Protein AF-A0A645IYW9-F1 (afdb_monomer_lite)

Structure (mmCIF, N/CA/C/O backbone):
data_AF-A0A645IYW9-F1
#
_entry.id   AF-A0A645IYW9-F1
#
loop_
_atom_site.group_PDB
_atom_site.id
_atom_site.type_symbol
_atom_site.label_atom_id
_atom_site.label_alt_id
_atom_site.label_comp_id
_atom_site.label_asym_id
_atom_site.label_entity_id
_atom_site.label_seq_id
_atom_site.pdbx_PDB_ins_code
_atom_site.Cartn_x
_atom_site.Cartn_y
_atom_site.Cartn_z
_atom_site.occupancy
_atom_site.B_iso_or_equiv
_atom_site.auth_seq_id
_atom_site.auth_comp_id
_atom_site.auth_asym_id
_atom_site.auth_atom_id
_atom_site.pdbx_PDB_model_num
ATOM 1 N N . MET A 1 1 ? -23.734 20.995 -3.344 1.00 45.00 1 MET A N 1
ATOM 2 C CA . MET A 1 1 ? -22.703 20.645 -4.344 1.00 45.00 1 MET A CA 1
ATOM 3 C C . MET A 1 1 ? -21.431 21.411 -3.989 1.00 45.00 1 MET A C 1
ATOM 5 O O . MET A 1 1 ? -21.155 22.425 -4.600 1.00 45.00 1 MET A O 1
ATOM 9 N N . ALA A 1 2 ? -20.747 21.044 -2.903 1.00 49.78 2 ALA A N 1
ATOM 10 C CA . ALA A 1 2 ? -19.580 21.803 -2.414 1.00 49.78 2 ALA A CA 1
ATOM 11 C C . ALA A 1 2 ? -18.554 20.935 -1.661 1.00 49.78 2 ALA A C 1
ATOM 13 O O . ALA A 1 2 ? -17.550 21.444 -1.187 1.00 49.78 2 ALA A O 1
ATOM 14 N N . GLN A 1 3 ? -18.803 19.626 -1.532 1.00 50.28 3 GLN A N 1
ATOM 15 C CA . GLN A 1 3 ? -17.939 18.729 -0.759 1.00 50.28 3 GLN A CA 1
ATOM 16 C C . GLN A 1 3 ? -16.937 17.973 -1.642 1.00 50.28 3 GLN A C 1
ATOM 18 O O . GLN A 1 3 ? -15.848 17.642 -1.189 1.00 50.28 3 GLN A O 1
ATOM 23 N N . THR A 1 4 ? -17.272 17.735 -2.912 1.00 46.59 4 THR A N 1
ATOM 24 C CA . THR A 1 4 ? -16.380 17.054 -3.862 1.00 46.59 4 THR A CA 1
ATOM 25 C C . THR A 1 4 ? -15.211 17.943 -4.300 1.00 46.59 4 THR A C 1
ATOM 27 O O . THR A 1 4 ? -14.123 17.438 -4.546 1.00 46.59 4 THR A O 1
ATOM 30 N N . ASP A 1 5 ? -15.417 19.262 -4.341 1.00 42.44 5 ASP A N 1
ATOM 31 C CA . ASP A 1 5 ? -14.425 20.237 -4.814 1.00 42.44 5 ASP A CA 1
ATOM 32 C C . ASP A 1 5 ? -13.275 20.428 -3.804 1.00 42.44 5 ASP A C 1
ATOM 34 O O . ASP A 1 5 ? -12.103 20.332 -4.162 1.00 42.44 5 ASP A O 1
ATOM 38 N N . GLN A 1 6 ? -13.593 20.517 -2.503 1.00 48.50 6 GLN A N 1
ATOM 39 C CA . GLN A 1 6 ? -12.581 20.558 -1.436 1.00 48.50 6 GLN A CA 1
ATOM 40 C C . GLN A 1 6 ? -11.724 19.285 -1.359 1.00 48.50 6 GLN A C 1
ATOM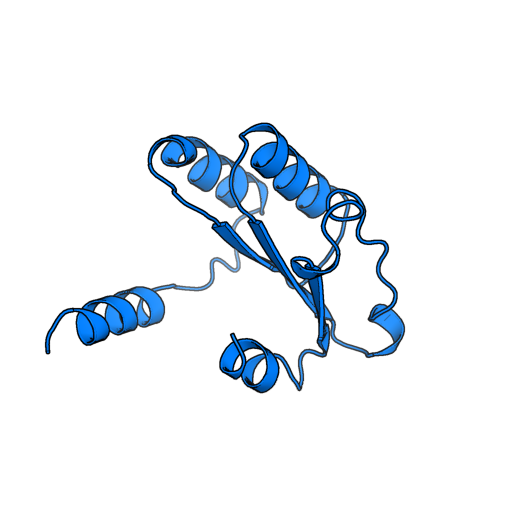 42 O O . GLN A 1 6 ? -10.567 19.343 -0.946 1.00 48.50 6 GLN A O 1
ATOM 47 N N . MET A 1 7 ? -12.265 18.128 -1.749 1.00 44.47 7 MET A N 1
ATOM 48 C CA . MET A 1 7 ? -11.508 16.874 -1.734 1.00 44.47 7 MET A CA 1
ATOM 49 C C . MET A 1 7 ? -10.486 16.806 -2.883 1.00 44.47 7 MET A C 1
ATOM 51 O O . MET A 1 7 ? -9.425 16.204 -2.717 1.00 44.47 7 MET A O 1
ATOM 55 N N . LEU A 1 8 ? -10.757 17.473 -4.013 1.00 37.41 8 LEU A N 1
ATOM 56 C CA . LEU A 1 8 ? -9.838 17.567 -5.154 1.00 37.41 8 LEU A CA 1
ATOM 57 C C . LEU A 1 8 ? -8.702 18.576 -4.913 1.00 37.41 8 LEU A C 1
ATOM 59 O O . LEU A 1 8 ? -7.560 18.288 -5.275 1.00 37.41 8 LEU A O 1
ATOM 63 N N . GLU A 1 9 ? -8.962 19.700 -4.233 1.00 42.66 9 GLU A N 1
ATOM 64 C CA . GLU A 1 9 ? -7.908 20.655 -3.839 1.00 42.66 9 GLU A CA 1
ATOM 65 C C . GLU A 1 9 ? -6.867 20.033 -2.892 1.00 42.66 9 GLU A C 1
ATOM 67 O O . GLU A 1 9 ? -5.668 20.289 -3.022 1.00 42.66 9 GLU A O 1
ATOM 72 N N . ILE A 1 10 ? -7.293 19.171 -1.961 1.00 52.03 10 ILE A N 1
ATOM 73 C CA . ILE A 1 10 ? -6.381 18.536 -0.995 1.00 52.03 10 ILE A CA 1
ATOM 74 C C . ILE A 1 10 ? -5.442 17.537 -1.683 1.00 52.03 10 ILE A C 1
ATOM 76 O O . ILE A 1 10 ? -4.256 17.481 -1.353 1.00 52.03 10 ILE A O 1
ATOM 80 N N . LEU A 1 11 ? -5.933 16.791 -2.676 1.00 39.56 11 LEU A N 1
ATOM 81 C CA . LEU A 1 11 ? -5.106 15.860 -3.450 1.00 39.56 11 LEU A CA 1
ATOM 82 C C . LEU A 1 11 ? -4.131 16.596 -4.382 1.00 39.56 11 LEU A C 1
ATOM 84 O O . LEU A 1 11 ? -2.993 16.156 -4.540 1.00 39.56 11 LEU A O 1
ATOM 88 N N . ALA A 1 12 ? -4.524 17.757 -4.918 1.00 41.16 12 ALA A N 1
ATOM 89 C CA . ALA A 1 12 ? -3.648 18.630 -5.703 1.00 41.16 12 ALA A CA 1
ATOM 90 C C . ALA A 1 12 ? -2.506 19.260 -4.872 1.00 41.16 12 ALA A C 1
ATOM 92 O O . ALA A 1 12 ? -1.489 19.682 -5.425 1.00 41.16 12 ALA A O 1
ATOM 93 N N . GLY A 1 13 ? -2.645 19.293 -3.541 1.00 39.59 13 GLY A N 1
ATOM 94 C CA . GLY A 1 13 ? -1.618 19.744 -2.598 1.00 39.59 13 GLY A CA 1
ATOM 95 C C . GLY A 1 13 ? -0.611 18.668 -2.172 1.00 39.59 13 GLY A C 1
ATOM 96 O O . GLY A 1 13 ? 0.358 18.987 -1.473 1.00 39.59 13 GLY A O 1
ATOM 97 N N . VAL A 1 14 ? -0.798 17.403 -2.576 1.00 51.75 14 VAL A N 1
ATOM 98 C CA . VAL A 1 14 ? 0.103 16.300 -2.212 1.00 51.75 14 VAL A CA 1
ATOM 99 C C . VAL A 1 14 ? 1.417 16.450 -2.972 1.00 51.75 14 VAL A C 1
ATOM 101 O O . VAL A 1 14 ? 1.605 15.973 -4.089 1.00 51.75 14 VAL A O 1
ATOM 104 N N . ARG A 1 15 ? 2.375 17.131 -2.343 1.00 48.66 15 ARG A N 1
ATOM 105 C CA . ARG A 1 15 ? 3.749 17.161 -2.836 1.00 48.66 15 ARG A CA 1
ATOM 106 C C . ARG A 1 15 ? 4.365 15.780 -2.666 1.00 48.66 15 ARG A C 1
ATOM 108 O O . ARG A 1 15 ? 4.484 15.282 -1.548 1.00 48.66 15 ARG A O 1
ATOM 115 N N . SER A 1 16 ? 4.823 15.199 -3.771 1.00 54.34 16 SER A N 1
ATOM 116 C CA . SER A 1 16 ? 5.640 13.987 -3.764 1.00 54.34 16 SER A CA 1
ATOM 117 C C . SER A 1 16 ? 6.831 14.168 -2.813 1.00 54.34 16 SER A C 1
ATOM 119 O O . SER A 1 16 ? 7.698 15.013 -3.059 1.00 54.34 16 SER A O 1
ATOM 121 N N . CYS A 1 17 ? 6.899 13.395 -1.727 1.00 58.06 17 CYS A N 1
ATOM 122 C CA . CYS A 1 17 ? 8.108 13.320 -0.907 1.00 58.06 17 CYS A CA 1
ATOM 123 C C . CYS A 1 17 ? 9.143 12.458 -1.636 1.00 58.06 17 CYS A C 1
ATOM 125 O O . CYS A 1 17 ? 9.164 11.246 -1.475 1.00 58.06 17 CYS A O 1
ATOM 127 N N . GLN A 1 18 ? 9.995 13.093 -2.445 1.00 56.09 18 GLN A N 1
ATOM 128 C CA . GLN A 1 18 ? 11.030 12.397 -3.224 1.00 56.09 18 GLN A CA 1
ATOM 129 C C . GLN A 1 18 ? 12.310 12.117 -2.415 1.00 56.09 18 GLN A C 1
ATOM 131 O O . GLN A 1 18 ? 13.108 11.278 -2.809 1.00 56.09 18 GLN A O 1
ATOM 136 N N . ASN A 1 19 ? 12.511 12.810 -1.286 1.00 58.25 19 ASN A N 1
ATOM 137 C CA . ASN A 1 19 ? 13.805 12.859 -0.590 1.00 58.25 19 ASN A CA 1
ATOM 138 C C . ASN A 1 19 ? 13.760 12.377 0.872 1.00 58.25 19 ASN A C 1
ATOM 140 O O . ASN A 1 19 ? 14.644 12.714 1.659 1.00 58.25 19 ASN A O 1
ATOM 144 N N . ARG A 1 20 ? 12.709 11.646 1.265 1.00 68.56 20 ARG A N 1
ATOM 145 C CA . ARG A 1 20 ? 12.578 11.044 2.602 1.00 68.56 20 ARG A CA 1
ATOM 146 C C . ARG A 1 20 ? 12.456 9.524 2.489 1.00 68.56 20 ARG A C 1
ATOM 148 O O . ARG A 1 20 ? 11.807 9.059 1.553 1.00 68.56 20 ARG A O 1
ATOM 155 N N . PRO A 1 21 ? 13.066 8.753 3.406 1.00 76.06 21 PRO A N 1
ATOM 156 C CA . PRO A 1 21 ? 12.944 7.304 3.397 1.00 76.06 21 PRO A CA 1
AT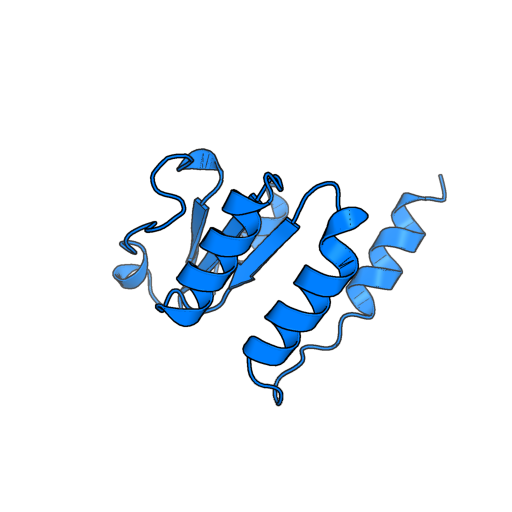OM 157 C C . PRO A 1 21 ? 11.493 6.889 3.657 1.00 76.06 21 PRO A C 1
ATOM 159 O O . PRO A 1 21 ? 10.757 7.546 4.394 1.00 76.06 21 PRO A O 1
ATOM 162 N N . PHE A 1 22 ? 11.088 5.754 3.091 1.00 76.06 22 PHE A N 1
ATOM 163 C CA . PHE A 1 22 ? 9.731 5.220 3.234 1.00 76.06 22 PHE A CA 1
ATOM 164 C C . PHE A 1 22 ? 9.347 4.966 4.705 1.00 76.06 22 PHE A C 1
ATOM 166 O O . PHE A 1 22 ? 8.186 5.097 5.083 1.00 76.06 22 PHE A O 1
ATOM 173 N N . LYS A 1 23 ? 10.330 4.715 5.575 1.00 75.12 23 LYS A N 1
ATOM 174 C CA . LYS A 1 23 ? 10.132 4.588 7.025 1.00 75.12 23 LYS A CA 1
ATOM 175 C C . LYS A 1 23 ? 9.510 5.829 7.687 1.00 75.12 23 LYS A C 1
ATOM 177 O O . LYS A 1 23 ? 8.771 5.684 8.659 1.00 75.12 23 LYS A O 1
ATOM 182 N N . ASP A 1 24 ? 9.768 7.035 7.175 1.00 76.25 24 ASP A N 1
ATOM 183 C CA . ASP A 1 24 ? 9.109 8.249 7.679 1.00 76.25 24 ASP A CA 1
ATOM 184 C C . ASP A 1 24 ? 7.619 8.282 7.302 1.00 76.25 24 ASP A C 1
ATOM 186 O O . ASP A 1 24 ? 6.796 8.716 8.110 1.00 76.25 24 ASP A O 1
ATOM 190 N N . LEU A 1 25 ? 7.263 7.780 6.111 1.00 74.12 25 LEU A N 1
ATOM 191 C CA . LEU A 1 25 ? 5.868 7.608 5.693 1.00 74.12 25 LEU A CA 1
ATOM 192 C C . LEU A 1 25 ? 5.168 6.568 6.571 1.00 74.12 25 LEU A C 1
ATOM 194 O O . LEU A 1 25 ? 4.074 6.834 7.062 1.00 74.12 25 LEU A O 1
ATOM 198 N N . GLU A 1 26 ? 5.810 5.418 6.805 1.00 76.19 26 GLU A N 1
ATOM 199 C CA . GLU A 1 26 ? 5.270 4.377 7.684 1.00 76.19 26 GLU A CA 1
ATOM 200 C C . GLU A 1 26 ? 4.915 4.954 9.057 1.00 76.19 26 GLU A C 1
ATOM 202 O O . GLU A 1 26 ? 3.792 4.769 9.524 1.00 76.19 26 GLU A O 1
ATOM 207 N N . ARG A 1 27 ? 5.837 5.696 9.685 1.00 76.12 27 ARG A N 1
ATOM 208 C CA . ARG A 1 27 ? 5.588 6.285 11.006 1.00 76.12 27 ARG A CA 1
ATOM 209 C C . ARG A 1 27 ? 4.410 7.258 10.976 1.00 76.12 27 ARG A C 1
ATOM 211 O O . ARG A 1 27 ? 3.510 7.124 11.797 1.00 76.12 27 ARG A O 1
ATOM 218 N N . ALA A 1 28 ? 4.375 8.170 10.004 1.00 74.81 28 ALA A N 1
ATOM 219 C CA . ALA A 1 28 ? 3.305 9.161 9.897 1.00 74.81 28 ALA A CA 1
ATOM 220 C C . ALA A 1 28 ? 1.918 8.520 9.708 1.00 74.81 28 ALA A C 1
ATOM 222 O O . ALA A 1 28 ? 0.943 8.972 10.310 1.00 74.81 28 ALA A O 1
ATOM 223 N N . VAL A 1 29 ? 1.823 7.458 8.901 1.00 73.50 29 VAL A N 1
ATOM 224 C CA . VAL A 1 29 ? 0.565 6.725 8.683 1.00 73.50 29 VAL A CA 1
ATOM 225 C C . VAL A 1 29 ? 0.152 5.967 9.944 1.00 73.50 29 VAL A C 1
ATOM 227 O O . VAL A 1 29 ? -1.012 6.026 10.336 1.00 73.50 29 VAL A O 1
ATOM 230 N N . LEU A 1 30 ? 1.096 5.294 10.610 1.00 73.50 30 LEU A N 1
ATOM 231 C CA . LEU A 1 30 ? 0.821 4.557 11.846 1.00 73.50 30 LEU A CA 1
ATOM 232 C C . LEU A 1 30 ? 0.387 5.481 12.995 1.00 73.50 30 LEU A C 1
ATOM 234 O O . LEU A 1 30 ? -0.480 5.099 13.777 1.00 73.50 30 LEU A O 1
ATOM 238 N N . GLU A 1 31 ? 0.921 6.702 13.079 1.00 75.50 31 GLU A N 1
ATOM 239 C CA . GLU A 1 31 ? 0.512 7.697 14.085 1.00 75.50 31 GLU A CA 1
ATOM 240 C C . GLU A 1 31 ? -0.949 8.152 13.922 1.00 75.50 31 GLU A C 1
ATOM 242 O O . GLU A 1 31 ? -1.611 8.462 14.910 1.00 75.50 31 GLU A O 1
ATOM 247 N N . HIS A 1 32 ? -1.483 8.140 12.697 1.00 75.19 32 HIS A N 1
ATOM 248 C CA . HIS A 1 32 ? -2.857 8.571 12.402 1.00 75.19 32 HIS A CA 1
ATOM 249 C C . HIS A 1 32 ? -3.828 7.403 12.210 1.00 75.19 32 HIS A C 1
ATOM 251 O O . HIS A 1 32 ? -4.998 7.603 11.897 1.00 75.19 32 HIS A O 1
ATOM 257 N N . VAL A 1 33 ? -3.372 6.172 12.426 1.00 71.69 33 VAL A N 1
ATOM 258 C CA . VAL A 1 33 ? -4.110 4.964 12.059 1.00 71.69 33 VAL A CA 1
ATOM 259 C C . VAL A 1 33 ? -5.469 4.836 12.754 1.00 71.69 33 VAL A C 1
ATOM 261 O O . VAL A 1 33 ? -6.424 4.330 12.173 1.00 71.69 33 VAL A O 1
ATOM 264 N N . ALA A 1 34 ? -5.576 5.359 13.977 1.00 67.69 34 ALA A N 1
ATOM 265 C CA . ALA A 1 34 ? -6.783 5.288 14.794 1.00 67.69 34 ALA A CA 1
ATOM 266 C C . ALA A 1 34 ? -7.959 6.118 14.244 1.00 67.69 34 ALA A C 1
ATOM 268 O O . ALA A 1 34 ? -9.096 5.899 14.653 1.00 67.69 34 ALA A O 1
ATOM 269 N N . VAL A 1 35 ? -7.702 7.064 13.333 1.00 72.56 35 VAL A N 1
ATOM 270 C CA . VAL A 1 35 ? -8.734 7.913 12.712 1.00 72.56 35 VAL A CA 1
ATOM 271 C C . VAL A 1 35 ? -8.970 7.582 11.234 1.00 72.56 35 VAL A C 1
ATOM 273 O O . VAL A 1 35 ? -9.743 8.264 10.565 1.00 72.56 35 VAL A O 1
ATOM 276 N N . VAL A 1 36 ? -8.319 6.538 10.713 1.00 72.19 36 VAL A N 1
ATOM 277 C CA . VAL A 1 36 ? -8.379 6.150 9.300 1.00 72.19 36 VAL A CA 1
ATOM 278 C C . VAL A 1 36 ? -9.380 5.009 9.104 1.00 72.19 36 VAL A C 1
ATOM 280 O O . VAL A 1 36 ? -9.254 3.947 9.704 1.00 72.19 36 VAL A O 1
ATOM 283 N N . SER A 1 37 ? -10.365 5.209 8.224 1.00 76.12 37 SER A N 1
ATOM 284 C CA . SER A 1 37 ? -11.362 4.186 7.862 1.00 76.12 37 SER A CA 1
ATOM 285 C C . SER A 1 37 ? -10.886 3.213 6.774 1.00 76.12 37 SER A C 1
ATOM 287 O O . SER A 1 37 ? -11.485 2.157 6.583 1.00 76.12 37 SER A O 1
ATOM 289 N N . GLY A 1 38 ? -9.810 3.553 6.062 1.00 80.75 38 GLY A N 1
ATOM 290 C CA . GLY A 1 38 ? -9.202 2.747 5.007 1.00 80.75 3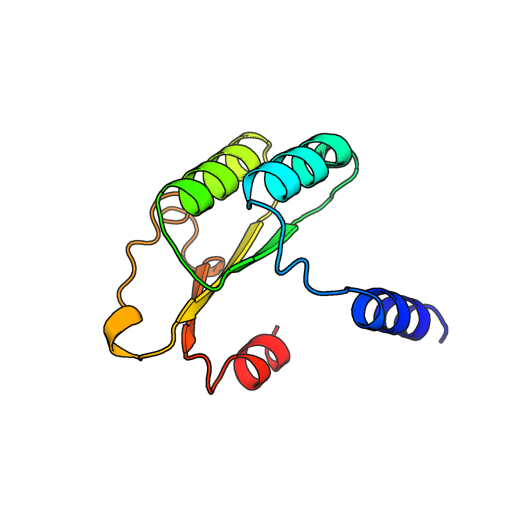8 GLY A CA 1
ATOM 291 C C . GLY A 1 38 ? -7.977 3.443 4.416 1.00 80.75 38 GLY A C 1
ATOM 292 O O . GLY A 1 38 ? -7.842 4.661 4.520 1.00 80.75 38 GLY A O 1
ATOM 293 N N . CYS A 1 39 ? -7.073 2.685 3.800 1.00 83.69 39 CYS A N 1
ATOM 294 C CA . CYS A 1 39 ? -5.860 3.232 3.195 1.00 83.69 39 CYS A CA 1
ATOM 295 C C . CYS A 1 39 ? -5.700 2.742 1.753 1.00 83.69 39 CYS A C 1
ATOM 297 O O . CYS A 1 39 ? -5.786 1.546 1.472 1.00 83.69 39 CYS A O 1
ATOM 299 N N . ILE A 1 40 ? -5.447 3.683 0.841 1.00 84.56 40 ILE A N 1
ATOM 300 C CA . ILE A 1 40 ? -5.090 3.393 -0.546 1.00 84.56 40 ILE A CA 1
ATOM 301 C C . ILE A 1 40 ? -3.577 3.572 -0.680 1.00 84.56 40 ILE A C 1
ATOM 303 O O . ILE A 1 40 ? -3.057 4.670 -0.491 1.00 84.56 40 ILE A O 1
ATOM 307 N N . CYS A 1 41 ? -2.860 2.494 -0.986 1.00 84.81 41 CYS A N 1
ATOM 308 C CA . CYS A 1 41 ? -1.412 2.495 -1.157 1.00 84.81 41 CYS A CA 1
ATOM 309 C C . CYS A 1 41 ? -1.070 2.456 -2.647 1.00 84.81 41 CYS A C 1
ATOM 311 O O . CYS A 1 41 ? -1.317 1.449 -3.301 1.00 84.81 41 CYS A O 1
ATOM 313 N N . ILE A 1 42 ? -0.465 3.520 -3.174 1.00 84.44 42 ILE A N 1
ATOM 314 C CA . ILE A 1 42 ? 0.063 3.562 -4.544 1.00 84.44 42 ILE A CA 1
ATOM 315 C C . ILE A 1 42 ? 1.585 3.517 -4.444 1.00 84.44 42 ILE A C 1
ATOM 317 O O . ILE A 1 42 ? 2.210 4.440 -3.923 1.00 84.44 42 ILE A O 1
ATOM 321 N N . LEU A 1 43 ? 2.180 2.417 -4.890 1.00 84.81 43 LEU A N 1
ATOM 322 C CA . LEU A 1 43 ? 3.584 2.092 -4.674 1.00 84.81 43 LEU A CA 1
ATOM 323 C C . LEU A 1 43 ? 4.272 1.879 -6.017 1.00 84.81 43 LEU A C 1
ATOM 325 O O . LEU A 1 43 ? 3.747 1.184 -6.869 1.00 84.81 43 LEU A O 1
ATOM 329 N N . VAL A 1 44 ? 5.468 2.428 -6.200 1.00 81.56 44 VAL A N 1
ATOM 330 C CA . VAL A 1 44 ? 6.276 2.234 -7.425 1.00 81.56 44 VAL A CA 1
ATOM 331 C C . VAL A 1 44 ? 7.242 1.043 -7.330 1.00 81.56 44 VAL A C 1
ATOM 333 O O . VAL A 1 44 ? 8.038 0.801 -8.228 1.00 81.56 44 VAL A O 1
ATOM 336 N N . ALA A 1 45 ? 7.210 0.325 -6.205 1.00 82.69 45 ALA A N 1
ATOM 337 C CA . ALA A 1 45 ? 8.020 -0.857 -5.937 1.00 82.69 45 ALA A CA 1
ATOM 338 C C . ALA A 1 45 ? 7.307 -1.771 -4.930 1.00 82.69 45 ALA A C 1
ATOM 340 O O . ALA A 1 45 ? 6.497 -1.311 -4.120 1.00 82.69 45 ALA A O 1
ATOM 341 N N . TRP A 1 46 ? 7.634 -3.063 -4.974 1.00 87.44 46 TRP A N 1
ATOM 342 C CA . TRP A 1 46 ? 7.061 -4.094 -4.103 1.00 87.44 46 TRP A CA 1
ATOM 343 C C . TRP A 1 46 ? 8.142 -4.977 -3.466 1.00 87.44 46 TRP A C 1
ATOM 345 O O . TRP A 1 46 ? 8.123 -6.206 -3.554 1.00 87.44 46 TRP A O 1
ATOM 355 N N . ASP A 1 47 ? 9.119 -4.317 -2.850 1.00 86.12 47 ASP A N 1
ATOM 356 C CA . ASP A 1 47 ? 10.160 -4.919 -2.013 1.00 86.12 47 ASP A CA 1
ATOM 357 C C . ASP A 1 47 ? 9.687 -5.173 -0.569 1.00 86.12 47 ASP A C 1
ATOM 359 O O . ASP A 1 47 ? 8.575 -4.805 -0.174 1.00 86.12 47 ASP A O 1
ATOM 363 N N . ASP A 1 48 ? 10.534 -5.833 0.223 1.00 86.38 48 ASP A N 1
ATOM 364 C CA . ASP A 1 48 ? 10.219 -6.267 1.586 1.00 86.38 48 ASP A CA 1
ATOM 365 C C . ASP A 1 48 ? 9.796 -5.121 2.514 1.00 86.38 48 ASP A C 1
ATOM 367 O O . ASP A 1 48 ? 8.902 -5.307 3.335 1.00 86.38 48 ASP A O 1
ATOM 371 N N . GLU A 1 49 ? 10.347 -3.913 2.353 1.00 85.75 49 GLU A N 1
ATOM 372 C CA . GLU A 1 49 ? 9.976 -2.766 3.190 1.00 85.75 49 GLU A CA 1
ATOM 373 C C . GLU A 1 49 ? 8.509 -2.358 2.967 1.00 85.75 49 GLU A C 1
ATOM 375 O O . GLU A 1 49 ? 7.757 -2.154 3.925 1.00 85.75 49 GLU A O 1
ATOM 380 N N . ARG A 1 50 ? 8.059 -2.318 1.704 1.00 87.06 50 ARG A N 1
ATOM 381 C CA . ARG A 1 50 ? 6.654 -2.018 1.374 1.00 87.06 50 ARG A CA 1
ATOM 382 C C . ARG A 1 50 ? 5.716 -3.150 1.787 1.00 87.06 50 ARG A C 1
ATOM 384 O O . ARG A 1 50 ? 4.609 -2.881 2.259 1.00 87.06 50 ARG A O 1
ATOM 391 N N . LYS A 1 51 ? 6.147 -4.408 1.641 1.00 89.50 51 LYS A N 1
ATOM 392 C CA . LYS A 1 51 ? 5.372 -5.575 2.092 1.00 89.50 51 LYS A CA 1
ATOM 393 C C . LYS A 1 51 ? 5.167 -5.551 3.605 1.00 89.50 51 LYS A C 1
ATOM 395 O O . LYS A 1 51 ? 4.044 -5.756 4.065 1.00 89.50 51 LYS A O 1
ATOM 400 N N . GLU A 1 52 ? 6.207 -5.247 4.376 1.00 88.88 52 GLU A N 1
ATOM 401 C CA . GLU A 1 52 ? 6.112 -5.144 5.835 1.00 88.88 52 GLU A CA 1
ATOM 402 C C . GLU A 1 52 ? 5.184 -4.006 6.275 1.00 88.88 52 GLU A C 1
ATOM 404 O O . GLU A 1 52 ? 4.393 -4.180 7.203 1.00 88.88 52 GLU A O 1
ATOM 409 N N . PHE A 1 53 ? 5.197 -2.870 5.577 1.00 87.19 53 PHE A N 1
ATOM 410 C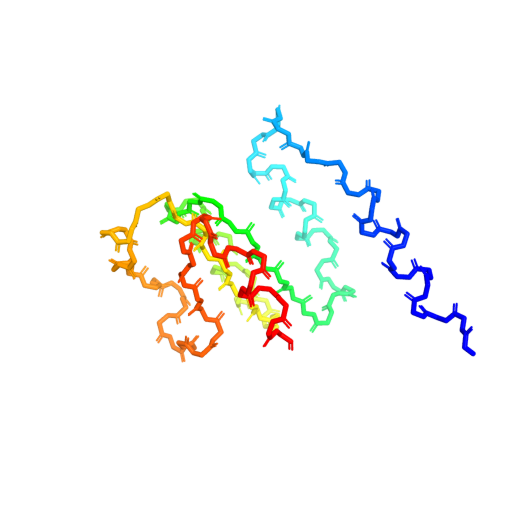 CA . PHE A 1 53 ? 4.244 -1.788 5.823 1.00 87.19 53 PHE A CA 1
ATOM 411 C C . PHE A 1 53 ? 2.792 -2.223 5.594 1.00 87.19 53 PHE A C 1
ATOM 413 O O . PHE A 1 53 ? 1.949 -2.065 6.480 1.00 87.19 53 PHE A O 1
ATOM 420 N N . VAL A 1 54 ? 2.498 -2.846 4.448 1.00 88.81 54 VAL A N 1
ATOM 421 C CA . VAL A 1 54 ? 1.152 -3.362 4.152 1.00 88.81 54 VAL A CA 1
ATOM 422 C C . VAL A 1 54 ? 0.733 -4.412 5.181 1.00 88.81 54 VAL A C 1
ATOM 424 O O . VAL A 1 54 ? -0.387 -4.365 5.689 1.00 88.81 54 VAL A O 1
ATOM 427 N N . ARG A 1 55 ? 1.641 -5.311 5.571 1.00 89.62 55 ARG A N 1
ATOM 428 C CA . ARG A 1 55 ? 1.405 -6.299 6.631 1.00 89.62 55 ARG A CA 1
ATOM 429 C C . ARG A 1 55 ? 1.014 -5.633 7.955 1.00 89.62 55 ARG A C 1
ATOM 431 O O . ARG A 1 55 ? 0.037 -6.058 8.568 1.00 89.62 55 ARG A O 1
ATOM 438 N N . LYS A 1 56 ? 1.730 -4.591 8.392 1.00 87.69 56 LYS A N 1
ATOM 439 C CA . LYS A 1 56 ? 1.410 -3.847 9.626 1.00 87.69 56 LYS A CA 1
ATOM 440 C C . LYS A 1 56 ? 0.018 -3.225 9.565 1.00 87.69 56 LYS A C 1
ATOM 442 O O . LYS A 1 56 ? -0.748 -3.378 10.511 1.00 87.69 56 LYS A O 1
ATOM 447 N N . LEU A 1 57 ? -0.339 -2.586 8.452 1.00 86.62 57 LEU A N 1
ATOM 448 C CA . LEU A 1 57 ? -1.665 -1.988 8.297 1.00 86.62 57 LEU A CA 1
ATOM 449 C C . LEU A 1 57 ? -2.788 -3.039 8.284 1.00 86.62 57 LEU A C 1
ATOM 451 O O . LEU A 1 57 ? -3.840 -2.818 8.884 1.00 86.62 57 LEU A O 1
ATOM 455 N N . ARG A 1 58 ? -2.555 -4.210 7.673 1.00 86.81 58 ARG A N 1
ATOM 456 C CA . ARG A 1 58 ? -3.509 -5.331 7.717 1.00 86.81 58 ARG A CA 1
ATOM 457 C C . ARG A 1 58 ? -3.706 -5.862 9.135 1.00 86.81 58 ARG A C 1
ATOM 459 O O . ARG A 1 58 ? -4.839 -6.120 9.527 1.00 86.81 58 ARG A O 1
ATOM 466 N N . LEU A 1 59 ? -2.630 -5.996 9.915 1.00 87.50 59 LEU A N 1
ATOM 467 C CA . LEU A 1 59 ? -2.708 -6.426 11.320 1.00 87.50 59 LEU A CA 1
ATOM 468 C C . LEU A 1 59 ? -3.510 -5.449 12.192 1.00 87.50 59 LEU A C 1
ATOM 470 O O . LEU A 1 59 ? -4.098 -5.857 13.189 1.00 87.50 59 LEU A O 1
ATOM 474 N N . LEU A 1 60 ? -3.574 -4.178 11.793 1.00 84.69 60 LEU A N 1
ATOM 475 C CA . LEU A 1 60 ? -4.389 -3.146 12.434 1.00 84.69 60 LEU A CA 1
ATOM 476 C C . LEU A 1 60 ? -5.849 -3.140 11.936 1.00 84.69 60 LEU A C 1
ATOM 478 O O . LEU A 1 60 ? -6.605 -2.243 12.293 1.00 84.69 60 LEU A O 1
ATOM 482 N N . ASN A 1 61 ? -6.264 -4.146 11.152 1.00 83.75 61 ASN A N 1
ATOM 483 C CA . ASN A 1 61 ? -7.606 -4.302 10.572 1.00 83.75 61 ASN A CA 1
ATOM 484 C C . ASN A 1 61 ? -8.062 -3.132 9.686 1.00 83.75 61 ASN A C 1
ATOM 486 O O . ASN A 1 61 ? -9.260 -2.893 9.529 1.00 83.75 61 ASN A O 1
ATOM 490 N N . ILE A 1 62 ? -7.123 -2.418 9.065 1.00 83.44 62 ILE A N 1
ATOM 491 C CA . ILE A 1 62 ? -7.466 -1.352 8.126 1.00 83.44 62 ILE A CA 1
ATOM 492 C C . ILE A 1 62 ? -7.823 -1.968 6.771 1.00 83.44 62 ILE A C 1
ATOM 494 O O . ILE A 1 62 ? -7.039 -2.756 6.234 1.00 83.44 62 ILE A O 1
ATOM 498 N N . PRO A 1 63 ? -8.951 -1.581 6.155 1.00 84.25 63 PRO A N 1
ATOM 499 C CA . PRO A 1 63 ? -9.221 -1.888 4.759 1.00 84.25 63 PRO A CA 1
ATOM 500 C C . PRO A 1 63 ? -8.147 -1.277 3.848 1.00 84.25 63 PRO A C 1
ATOM 502 O O . PRO A 1 63 ? -8.010 -0.055 3.781 1.00 84.25 63 PRO A O 1
ATOM 505 N N . LEU A 1 64 ? -7.396 -2.123 3.140 1.00 89.00 64 LEU A N 1
ATOM 506 C CA . LEU A 1 64 ? -6.339 -1.688 2.223 1.00 89.00 64 LEU A CA 1
ATOM 507 C C . LEU A 1 64 ? -6.716 -1.901 0.767 1.00 89.00 64 LEU A C 1
ATOM 509 O O . LEU A 1 64 ? -7.276 -2.939 0.425 1.00 89.00 64 LEU A O 1
ATOM 513 N N . LEU A 1 65 ? -6.333 -0.949 -0.077 1.00 87.25 65 LEU A N 1
ATOM 514 C CA . LEU A 1 65 ? -6.336 -1.078 -1.528 1.00 87.25 65 LEU A CA 1
ATOM 515 C C . LEU A 1 65 ? -4.934 -0.743 -2.041 1.00 87.25 65 LEU A C 1
ATOM 517 O O . LEU A 1 65 ? -4.461 0.374 -1.851 1.00 87.25 65 LEU A O 1
ATOM 521 N N . VAL A 1 66 ? -4.248 -1.715 -2.637 1.00 88.69 66 VAL A N 1
ATOM 522 C CA . VAL A 1 66 ? -2.831 -1.612 -3.002 1.00 88.69 66 VAL A CA 1
ATOM 523 C C . VAL A 1 66 ? -2.672 -1.636 -4.518 1.00 88.69 66 VAL A C 1
ATOM 525 O O . VAL A 1 66 ? -3.052 -2.599 -5.184 1.00 88.69 66 VAL A O 1
ATOM 528 N N . PHE A 1 67 ? -2.048 -0.590 -5.045 1.00 85.25 67 PHE A N 1
ATOM 529 C CA . PHE A 1 67 ? -1.630 -0.467 -6.431 1.00 85.25 67 PHE A CA 1
ATOM 530 C C . PHE A 1 67 ? -0.114 -0.485 -6.504 1.00 85.25 67 PHE A C 1
ATOM 532 O O . PHE A 1 67 ? 0.541 0.356 -5.887 1.00 85.25 67 PHE A O 1
ATOM 539 N N . VAL A 1 68 ? 0.443 -1.412 -7.275 1.00 86.44 68 VAL A N 1
ATOM 540 C CA . VAL A 1 68 ? 1.875 -1.431 -7.567 1.00 86.44 68 VAL A CA 1
ATOM 541 C C . VAL A 1 68 ? 2.091 -0.995 -9.005 1.00 86.44 68 VAL A C 1
ATOM 543 O O . VAL A 1 68 ? 1.710 -1.699 -9.935 1.00 86.44 68 VAL A O 1
ATOM 546 N N . ILE A 1 69 ? 2.703 0.167 -9.181 1.00 83.94 69 ILE A N 1
ATOM 547 C CA . ILE A 1 69 ? 3.083 0.704 -10.476 1.00 83.94 69 ILE A CA 1
ATOM 548 C C . ILE A 1 69 ? 4.427 0.100 -10.879 1.00 83.94 69 ILE A C 1
ATOM 550 O O . ILE A 1 69 ? 5.406 0.232 -10.147 1.00 83.94 69 ILE A O 1
ATOM 554 N N . VAL A 1 70 ? 4.474 -0.561 -12.033 1.00 83.19 70 VAL A N 1
ATOM 555 C CA . VAL A 1 70 ? 5.685 -1.197 -12.571 1.00 83.19 70 VAL A CA 1
ATOM 556 C C . VAL A 1 70 ? 6.054 -0.608 -13.926 1.00 83.19 70 VAL A C 1
ATOM 558 O O . VAL A 1 70 ? 5.180 -0.292 -14.724 1.00 83.19 70 VAL A O 1
ATOM 561 N N . GLU A 1 71 ? 7.344 -0.463 -14.219 1.00 74.19 71 GLU A N 1
ATOM 562 C CA . GLU A 1 71 ? 7.790 0.120 -15.496 1.00 74.19 71 GLU A CA 1
ATOM 563 C C . GLU A 1 71 ? 7.540 -0.797 -16.704 1.00 74.19 71 GLU A C 1
ATOM 565 O O . GLU A 1 71 ? 7.340 -0.310 -17.812 1.00 74.19 71 GLU A O 1
ATOM 570 N N . ASP A 1 72 ? 7.512 -2.117 -16.503 1.00 69.94 72 ASP A N 1
ATOM 571 C CA . ASP A 1 72 ? 7.426 -3.103 -17.585 1.00 69.94 72 ASP A CA 1
ATOM 572 C C . ASP A 1 72 ? 6.407 -4.197 -17.244 1.00 69.94 72 ASP A C 1
ATOM 574 O O . ASP A 1 72 ? 6.339 -4.663 -16.104 1.00 69.94 72 ASP A O 1
ATOM 578 N N . GLU A 1 73 ? 5.638 -4.647 -18.238 1.00 62.69 73 GLU A N 1
ATOM 579 C CA . GLU A 1 73 ? 4.637 -5.712 -18.087 1.00 62.69 73 GLU A CA 1
ATOM 580 C C . GLU A 1 73 ? 5.250 -7.044 -17.619 1.00 62.69 73 GLU A C 1
ATOM 582 O O . GLU A 1 73 ? 4.567 -7.863 -17.005 1.00 62.69 73 GLU A O 1
ATOM 587 N N . ARG A 1 74 ? 6.558 -7.267 -17.813 1.00 58.53 74 ARG A N 1
ATOM 588 C CA . ARG A 1 74 ? 7.266 -8.438 -17.264 1.00 58.53 74 ARG A CA 1
ATOM 589 C C . ARG A 1 74 ? 7.324 -8.432 -15.738 1.00 58.53 74 ARG A C 1
ATOM 591 O O . ARG A 1 74 ? 7.377 -9.502 -15.136 1.00 58.53 74 ARG A O 1
ATOM 598 N N . HIS A 1 75 ? 7.232 -7.260 -15.114 1.00 56.94 75 HIS A N 1
ATOM 599 C CA . HIS A 1 75 ? 7.097 -7.113 -13.667 1.00 56.94 75 HIS A CA 1
ATOM 600 C C . HIS A 1 75 ? 5.638 -7.229 -13.191 1.00 56.94 75 HIS A C 1
ATOM 602 O O . HIS A 1 75 ? 5.383 -7.100 -12.001 1.00 56.94 75 HIS A O 1
ATOM 608 N N . ALA A 1 76 ? 4.667 -7.529 -14.065 1.00 60.75 76 ALA A N 1
ATOM 609 C CA . ALA A 1 76 ? 3.273 -7.739 -13.656 1.00 60.75 76 ALA A CA 1
ATOM 610 C C . ALA A 1 76 ? 3.068 -9.014 -12.812 1.00 60.75 76 ALA A C 1
ATOM 612 O O . ALA A 1 76 ? 2.065 -9.142 -12.113 1.00 60.75 76 ALA A O 1
ATOM 613 N N . LYS A 1 77 ? 4.023 -9.956 -12.831 1.00 68.00 77 LYS A N 1
ATOM 614 C CA . LYS A 1 77 ? 4.008 -11.175 -12.002 1.00 68.00 77 LYS A CA 1
ATOM 615 C C . LYS A 1 77 ? 4.703 -10.966 -10.654 1.00 68.00 77 LYS A C 1
ATOM 617 O O . LYS A 1 77 ? 5.622 -11.703 -10.302 1.00 68.00 77 LYS A O 1
ATOM 622 N N . LEU A 1 78 ? 4.287 -9.954 -9.901 1.00 75.88 78 LEU A N 1
ATOM 623 C CA . LEU A 1 78 ? 4.735 -9.794 -8.518 1.00 75.88 78 LEU A CA 1
ATOM 624 C C . LEU A 1 78 ? 3.996 -10.776 -7.609 1.00 75.88 78 LEU A C 1
ATOM 626 O O . LEU A 1 78 ? 2.782 -10.937 -7.716 1.00 75.88 78 LEU A O 1
ATOM 630 N N . ASP A 1 79 ? 4.726 -11.406 -6.687 1.00 82.69 79 ASP A N 1
ATOM 631 C CA . ASP A 1 79 ? 4.099 -12.143 -5.591 1.00 82.69 79 ASP A CA 1
ATOM 632 C C . ASP A 1 79 ? 3.329 -11.149 -4.696 1.00 82.69 79 ASP A C 1
ATOM 634 O O . ASP A 1 79 ? 3.940 -10.206 -4.172 1.00 82.69 79 ASP A O 1
ATOM 638 N N . PRO A 1 80 ? 2.010 -11.332 -4.491 1.00 81.88 80 PRO A N 1
ATOM 639 C CA . PRO A 1 80 ? 1.210 -10.391 -3.714 1.00 81.88 80 PRO A CA 1
ATOM 640 C C . PRO A 1 80 ? 1.579 -10.374 -2.224 1.00 81.88 80 PRO A C 1
ATOM 642 O O . PRO A 1 80 ? 1.139 -9.483 -1.502 1.00 81.88 80 PRO A O 1
ATOM 645 N N . GLY A 1 81 ? 2.390 -11.327 -1.745 1.00 87.50 81 GLY A N 1
ATOM 646 C CA . GLY A 1 81 ? 2.900 -11.399 -0.379 1.00 87.50 81 GLY A CA 1
ATOM 647 C C . GLY A 1 81 ? 1.803 -11.229 0.679 1.00 87.50 81 GLY A C 1
ATOM 648 O O . GLY A 1 81 ? 0.915 -12.077 0.774 1.00 87.50 81 GLY A O 1
ATOM 649 N N . PRO A 1 82 ? 1.821 -10.144 1.471 1.00 85.44 82 PRO A N 1
ATOM 650 C CA . PRO A 1 82 ? 0.820 -9.893 2.505 1.00 85.44 82 PRO A CA 1
ATOM 651 C C . PRO A 1 82 ? -0.596 -9.665 1.964 1.00 85.44 82 PRO A C 1
ATOM 653 O O . PRO A 1 82 ? -1.513 -9.647 2.770 1.00 85.44 82 PRO A O 1
ATOM 656 N N . MET A 1 83 ? -0.799 -9.476 0.656 1.00 86.94 83 MET A N 1
ATOM 657 C CA . MET A 1 83 ? -2.118 -9.317 0.021 1.00 86.94 83 MET A CA 1
ATOM 658 C C . MET A 1 83 ? -2.637 -10.608 -0.633 1.00 86.94 83 MET A C 1
ATOM 660 O O . MET A 1 83 ? -3.643 -10.576 -1.335 1.00 86.94 83 MET A O 1
ATOM 664 N N . ARG A 1 84 ? -1.975 -11.756 -0.422 1.00 84.94 84 ARG A N 1
ATOM 665 C CA . ARG A 1 84 ? -2.366 -13.041 -1.036 1.00 84.94 84 ARG A CA 1
ATOM 666 C C . ARG A 1 84 ? -3.796 -13.476 -0.706 1.00 84.94 84 ARG A C 1
ATOM 668 O O . ARG A 1 84 ? -4.424 -14.111 -1.545 1.00 84.94 84 ARG A O 1
ATOM 675 N N . ASP A 1 85 ? -4.293 -13.123 0.476 1.00 83.62 85 ASP A N 1
ATOM 676 C CA . ASP A 1 85 ? -5.650 -13.460 0.924 1.00 83.62 85 ASP A CA 1
ATOM 677 C C . ASP A 1 85 ? -6.736 -12.519 0.360 1.00 83.62 85 ASP A C 1
ATOM 679 O O . ASP A 1 85 ? -7.913 -12.857 0.407 1.00 83.62 85 ASP A O 1
ATOM 683 N N . ASP A 1 86 ? -6.352 -11.367 -0.210 1.00 83.44 86 ASP A N 1
ATOM 684 C CA . ASP A 1 86 ? -7.257 -10.350 -0.774 1.00 83.44 86 ASP A CA 1
ATOM 685 C C . ASP A 1 86 ? -6.797 -9.913 -2.183 1.00 83.44 86 ASP A C 1
ATOM 687 O O . ASP A 1 86 ? -6.406 -8.757 -2.397 1.00 83.44 86 ASP A O 1
ATOM 691 N N . PRO A 1 87 ? -6.836 -10.816 -3.181 1.00 79.44 87 PRO A N 1
ATOM 692 C CA . PRO A 1 87 ? -6.311 -10.541 -4.518 1.00 79.44 87 PRO A CA 1
ATOM 693 C C . PRO A 1 87 ? -7.070 -9.426 -5.252 1.00 79.44 87 PRO A C 1
ATOM 695 O O . PRO A 1 87 ? -6.478 -8.712 -6.052 1.00 79.44 87 PRO A O 1
ATOM 698 N N . GLU A 1 88 ? -8.357 -9.213 -4.961 1.00 83.69 88 GLU A N 1
ATOM 699 C CA . GLU A 1 88 ? -9.162 -8.155 -5.599 1.00 83.69 88 GLU A CA 1
ATOM 700 C C . GLU A 1 88 ? -8.706 -6.739 -5.216 1.00 83.69 88 GLU A C 1
ATOM 702 O O . GLU A 1 88 ? -8.941 -5.773 -5.949 1.00 83.69 88 GLU A O 1
ATOM 707 N N . ARG A 1 89 ? -8.030 -6.620 -4.067 1.00 85.56 89 ARG A N 1
ATOM 708 C CA . ARG A 1 89 ? -7.532 -5.362 -3.505 1.00 85.56 89 ARG A CA 1
ATOM 709 C C . ARG A 1 89 ? -6.051 -5.127 -3.795 1.00 85.56 89 ARG A C 1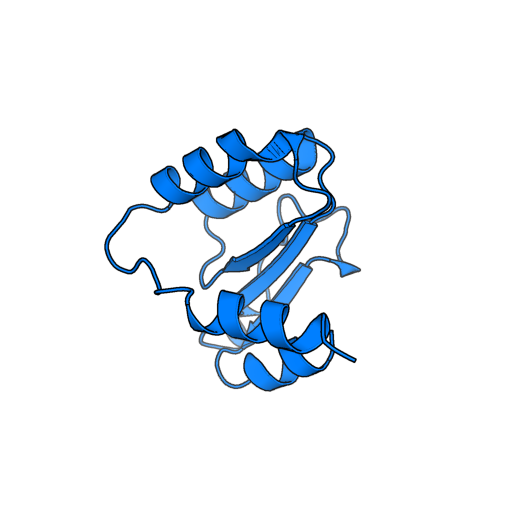
ATOM 711 O O . ARG A 1 89 ? -5.489 -4.154 -3.295 1.00 85.56 89 ARG A O 1
ATOM 718 N N . PHE A 1 90 ? -5.420 -5.990 -4.589 1.00 88.00 90 PHE A N 1
ATOM 719 C CA . PHE A 1 90 ? -4.039 -5.849 -5.034 1.00 88.00 90 PHE A CA 1
ATOM 720 C C . PHE A 1 90 ? -3.985 -5.820 -6.559 1.00 88.00 90 PHE A C 1
ATOM 722 O O . PHE A 1 90 ? -4.315 -6.799 -7.225 1.00 88.00 90 PHE A O 1
ATOM 729 N N . ARG A 1 91 ? -3.561 -4.691 -7.127 1.00 85.62 91 ARG A N 1
ATOM 730 C CA . ARG A 1 91 ? -3.463 -4.515 -8.579 1.00 85.62 91 ARG A CA 1
ATOM 731 C C . ARG A 1 91 ? -2.067 -4.059 -8.965 1.00 85.62 91 ARG A C 1
ATOM 733 O O . ARG A 1 91 ? -1.571 -3.058 -8.457 1.00 85.62 91 ARG A O 1
ATOM 740 N N . VAL A 1 92 ? -1.452 -4.775 -9.898 1.00 84.12 92 VAL A N 1
ATOM 741 C CA . VAL A 1 92 ? -0.195 -4.355 -10.521 1.00 84.12 92 VAL A CA 1
ATOM 742 C C . VAL A 1 92 ? -0.538 -3.637 -11.820 1.00 84.12 92 VAL A C 1
ATOM 744 O O . VAL A 1 92 ? -1.254 -4.187 -12.654 1.00 84.12 92 VAL A O 1
ATOM 747 N N . ILE A 1 93 ? -0.071 -2.402 -11.975 1.00 81.19 93 ILE A N 1
ATOM 748 C CA . ILE A 1 93 ? -0.402 -1.537 -13.105 1.00 81.19 93 ILE A CA 1
ATOM 749 C C . ILE A 1 93 ? 0.896 -1.112 -13.803 1.00 81.19 93 ILE A C 1
ATOM 751 O O . ILE A 1 93 ? 1.797 -0.597 -13.144 1.00 81.19 93 ILE A O 1
ATOM 755 N N . PRO A 1 94 ? 1.022 -1.271 -15.129 1.00 79.31 94 PRO A N 1
ATOM 756 C CA . PRO A 1 94 ? 2.139 -0.694 -15.868 1.00 79.31 94 PRO A CA 1
ATOM 757 C C . PRO A 1 94 ? 2.130 0.839 -15.770 1.00 79.31 94 PRO A C 1
ATOM 759 O O . PRO A 1 94 ? 1.067 1.447 -15.868 1.00 79.31 94 PRO A O 1
ATOM 762 N N . ALA A 1 95 ? 3.287 1.489 -15.650 1.00 74.00 95 ALA A N 1
ATOM 763 C CA . ALA A 1 95 ? 3.392 2.942 -15.472 1.00 74.00 95 ALA A CA 1
ATOM 764 C C . ALA A 1 95 ? 2.651 3.741 -16.560 1.00 74.00 95 ALA A C 1
ATOM 766 O O . ALA A 1 95 ? 1.984 4.726 -16.251 1.00 74.00 95 ALA A O 1
ATOM 767 N N . GLY A 1 96 ? 2.668 3.262 -17.810 1.00 70.50 96 GLY A N 1
ATOM 768 C CA . GLY A 1 96 ? 1.922 3.862 -18.926 1.00 70.50 96 GLY A CA 1
ATOM 769 C C . GLY A 1 96 ? 0.391 3.758 -18.827 1.00 70.50 96 GLY A C 1
ATOM 770 O O . GLY A 1 96 ? -0.307 4.414 -19.589 1.00 70.50 96 GLY A O 1
ATOM 771 N N . HIS A 1 97 ? -0.135 2.963 -17.893 1.00 64.94 97 HIS A N 1
ATOM 772 C CA . HIS A 1 97 ? -1.568 2.735 -17.677 1.00 64.94 97 HIS A CA 1
ATOM 773 C C . HIS A 1 97 ? -2.043 3.176 -16.284 1.00 64.94 97 HIS A C 1
ATOM 775 O O . HIS A 1 97 ? -3.193 2.921 -15.928 1.00 64.94 97 HIS A O 1
ATOM 781 N N . ALA A 1 98 ? -1.189 3.836 -15.489 1.00 65.31 98 ALA A N 1
ATOM 782 C CA . ALA A 1 98 ? -1.528 4.248 -14.127 1.00 65.31 98 ALA A CA 1
ATOM 783 C C . ALA A 1 98 ? -2.786 5.133 -14.088 1.00 65.31 98 ALA A C 1
ATOM 785 O O . ALA A 1 98 ? -3.715 4.842 -13.341 1.00 65.31 98 ALA A O 1
ATOM 786 N N . GLU A 1 99 ? -2.866 6.152 -14.947 1.00 60.69 99 GLU A N 1
ATOM 787 C CA . GLU A 1 99 ? -4.024 7.053 -15.017 1.00 60.69 99 GLU A CA 1
ATOM 788 C C . GLU A 1 99 ? -5.316 6.307 -15.388 1.00 60.69 99 GLU A C 1
ATOM 790 O O . GLU A 1 99 ? -6.317 6.403 -14.680 1.00 60.69 99 GLU A O 1
ATOM 795 N N . ALA A 1 100 ? -5.275 5.487 -16.443 1.00 63.28 100 ALA A N 1
ATOM 796 C CA . ALA A 1 100 ? -6.426 4.713 -16.906 1.00 63.28 100 ALA A CA 1
ATOM 797 C C . ALA A 1 100 ? -6.930 3.701 -15.864 1.00 63.28 100 ALA A C 1
ATOM 799 O O . ALA A 1 100 ? -8.130 3.435 -15.794 1.00 63.28 100 ALA A O 1
ATOM 800 N N . ALA A 1 101 ? -6.028 3.129 -15.065 1.00 60.97 101 ALA A N 1
ATOM 801 C CA . ALA A 1 101 ? -6.378 2.187 -14.011 1.00 60.97 101 ALA A CA 1
ATOM 802 C C . ALA A 1 101 ? -6.943 2.881 -12.764 1.00 60.97 101 ALA A C 1
ATOM 804 O O . ALA A 1 101 ? -7.856 2.340 -12.142 1.00 60.97 101 ALA A O 1
ATOM 805 N N . LEU A 1 102 ? -6.439 4.070 -12.411 1.00 62.97 102 LEU A N 1
ATOM 806 C CA . LEU A 1 102 ? -7.004 4.874 -11.324 1.00 62.97 102 LEU A CA 1
ATOM 807 C C . LEU A 1 102 ? -8.364 5.483 -11.692 1.00 62.97 102 LEU A C 1
ATOM 809 O O . LEU A 1 102 ? -9.214 5.614 -10.820 1.00 62.97 102 LEU A O 1
ATOM 813 N N . ALA A 1 103 ? -8.597 5.809 -12.964 1.00 63.22 103 ALA A N 1
ATOM 814 C CA . ALA A 1 103 ? -9.878 6.339 -13.439 1.00 63.22 103 ALA A CA 1
ATOM 815 C C . ALA A 1 103 ? -11.035 5.317 -13.393 1.00 63.22 103 ALA A C 1
ATOM 817 O O . ALA A 1 103 ? -12.190 5.695 -13.570 1.00 63.22 103 ALA A O 1
ATOM 818 N N . GLN A 1 104 ? -10.733 4.030 -13.187 1.00 59.97 104 GLN A N 1
ATOM 819 C CA . GLN A 1 104 ? -11.701 2.924 -13.129 1.00 59.97 104 GLN A CA 1
ATOM 820 C C . GLN A 1 104 ? -11.977 2.430 -11.697 1.00 59.97 104 GLN A C 1
ATOM 822 O O . GLN A 1 104 ? -12.513 1.332 -11.517 1.00 59.97 104 GLN A O 1
ATOM 827 N N . LEU A 1 105 ? -11.558 3.197 -10.688 1.00 57.94 105 LEU A N 1
ATOM 828 C CA . LEU A 1 105 ? -11.865 2.965 -9.273 1.00 57.94 105 LEU A CA 1
ATOM 829 C C . LEU A 1 105 ? -13.178 3.628 -8.877 1.00 5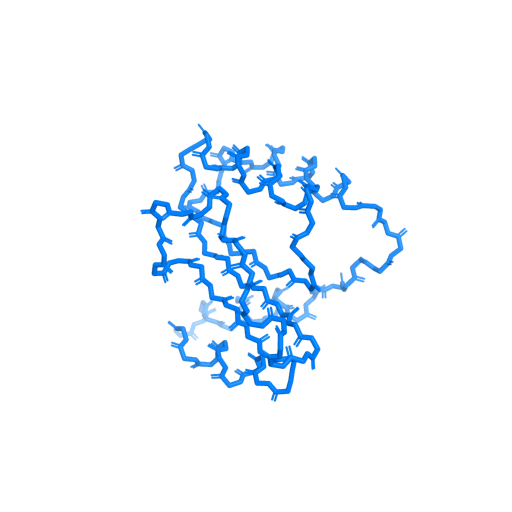7.94 105 LEU A C 1
ATOM 831 O O . LEU A 1 105 ? -13.908 2.984 -8.091 1.00 57.94 105 LEU A O 1
#

Sequence (105 aa):
MAQTDQMLEILAGVRSCQNRPFKDLERAVLEHVAVVSGCICILVAWDDERKEFVRKLRLLNIPLLVFVIVEDERHAKLDPGPMRDDPERFRVIPAGHAEAALAQL

Radius of gyration: 14.58 Å; chains: 1; bounding box: 36×35×34 Å

Foldseek 3Di:
DPPVVVVVVVVVPDDPPPPDDCVVVLVVCVVCLVVAQADEAEEQDDDPVVLVSVLVSVVVVHHYAYEHEYQDVVCQPDDPRSCPVPVVRYGYHYNVCPVVVVVVD

Organism: NCBI:txid1076179

pLDDT: mean 72.8, std 14.64, range [37.41, 89.62]

Secondary structure (DSSP, 8-state):
--HHHHHHHHHHT-----SS-HHHHHHHHHHTGGG-S-EEEEES--SHHHHHHHHHHHHTT--EEEEEEESSGGGG----GGGTT-GGGEEEEEGGGHHHHHTT-